Protein AF-A0A293ML30-F1 (afdb_monomer)

Organism: Ornithodoros erraticus (NCBI:txid265619)

Structure (mmCIF, N/CA/C/O backbone):
data_AF-A0A293ML30-F1
#
_entry.id   AF-A0A293ML30-F1
#
loop_
_atom_site.group_PDB
_atom_site.id
_atom_site.type_symbol
_atom_site.label_atom_id
_atom_site.label_alt_id
_atom_site.label_comp_id
_atom_site.label_asym_id
_atom_site.label_entity_id
_atom_site.label_seq_id
_atom_site.pdbx_PDB_ins_code
_atom_site.Cartn_x
_atom_site.Cartn_y
_atom_site.Cartn_z
_atom_site.occupancy
_atom_site.B_iso_or_equiv
_atom_site.auth_seq_id
_atom_site.auth_comp_id
_atom_site.auth_asym_id
_atom_site.auth_atom_id
_atom_site.pdbx_PDB_model_num
ATOM 1 N N . MET A 1 1 ? -2.560 -19.407 -15.182 1.00 40.97 1 MET A N 1
ATOM 2 C CA . MET A 1 1 ? -2.357 -18.518 -14.017 1.00 40.97 1 MET A CA 1
ATOM 3 C C . MET A 1 1 ? -3.226 -17.292 -14.221 1.00 40.97 1 MET A C 1
ATOM 5 O O . MET A 1 1 ? -3.125 -16.678 -15.274 1.00 40.97 1 MET A O 1
ATOM 9 N N . ALA A 1 2 ? -4.145 -16.997 -13.302 1.00 44.25 2 ALA A N 1
ATOM 10 C CA . ALA A 1 2 ? -5.024 -15.841 -13.441 1.00 44.25 2 ALA A CA 1
ATOM 11 C C . ALA A 1 2 ? -4.179 -14.561 -13.367 1.00 44.25 2 ALA A C 1
ATOM 13 O O . ALA A 1 2 ? -3.587 -14.272 -12.329 1.00 44.25 2 ALA A O 1
ATOM 14 N N . HIS A 1 3 ? -4.088 -13.817 -14.474 1.00 56.16 3 HIS A N 1
ATOM 15 C CA . HIS A 1 3 ? -3.515 -12.476 -14.467 1.00 56.16 3 HIS A CA 1
ATOM 16 C C . HIS A 1 3 ? -4.382 -11.638 -13.526 1.00 56.16 3 HIS A C 1
ATOM 18 O O . HIS A 1 3 ? -5.499 -11.258 -13.881 1.00 56.16 3 HIS A O 1
ATOM 24 N N . LEU A 1 4 ? -3.878 -11.334 -12.330 1.00 62.47 4 LEU A N 1
ATOM 25 C CA . LEU A 1 4 ? -4.338 -10.179 -11.568 1.00 62.47 4 LEU A CA 1
ATOM 26 C C . LEU A 1 4 ? -3.983 -8.960 -12.432 1.00 62.47 4 LEU A C 1
ATOM 28 O O . LEU A 1 4 ? -2.902 -8.390 -12.329 1.00 62.47 4 LEU A O 1
ATOM 32 N N . GLY A 1 5 ? -4.843 -8.684 -13.418 1.00 64.38 5 GLY A N 1
ATOM 33 C CA . GLY A 1 5 ? -4.586 -7.738 -14.496 1.00 64.38 5 GLY A CA 1
ATOM 34 C C . GLY A 1 5 ? -4.518 -6.308 -13.978 1.00 64.38 5 GLY A C 1
ATOM 35 O O . GLY A 1 5 ? -4.749 -6.047 -12.802 1.00 64.38 5 GLY A O 1
ATOM 36 N N . GLY A 1 6 ? -4.259 -5.363 -14.868 1.00 64.12 6 GLY A N 1
ATOM 37 C CA . GLY A 1 6 ? -4.139 -3.949 -14.531 1.00 64.12 6 GLY A CA 1
ATOM 38 C C . GLY A 1 6 ? -3.157 -3.289 -15.480 1.00 64.12 6 GLY A C 1
ATOM 39 O O . GLY A 1 6 ? -2.104 -3.861 -15.769 1.00 64.12 6 GLY A O 1
ATOM 40 N N . SER A 1 7 ? -3.516 -2.108 -15.973 1.00 72.12 7 SER A N 1
ATOM 41 C CA . SER A 1 7 ? -2.737 -1.398 -16.991 1.00 72.12 7 SER A CA 1
ATOM 42 C C . SER A 1 7 ? -1.415 -0.861 -16.440 1.00 72.12 7 SER A C 1
ATOM 44 O O . SER A 1 7 ? -0.469 -0.677 -17.196 1.00 72.12 7 SER A O 1
ATOM 46 N N . SER A 1 8 ? -1.323 -0.666 -15.118 1.00 80.38 8 SER A N 1
ATOM 47 C CA . SER A 1 8 ? -0.116 -0.208 -14.427 1.00 80.38 8 SER A CA 1
ATOM 48 C C . SER A 1 8 ? 0.355 -1.190 -13.347 1.00 80.38 8 SER A C 1
ATOM 50 O O . SER A 1 8 ? -0.440 -1.951 -12.783 1.00 80.38 8 SER A O 1
ATOM 52 N N . ALA A 1 9 ? 1.648 -1.133 -13.008 1.00 82.44 9 ALA A N 1
ATOM 53 C CA . ALA A 1 9 ? 2.222 -1.877 -11.883 1.00 82.44 9 ALA A CA 1
ATOM 54 C C . ALA A 1 9 ? 1.494 -1.563 -10.561 1.00 82.44 9 ALA A C 1
ATOM 56 O O . ALA A 1 9 ? 1.231 -2.462 -9.764 1.00 82.44 9 ALA A O 1
ATOM 57 N N . GLY A 1 10 ? 1.072 -0.309 -10.368 1.00 85.62 10 GLY A N 1
ATOM 58 C CA . GLY A 1 10 ? 0.296 0.105 -9.201 1.00 85.62 10 GLY A CA 1
ATOM 59 C C . GLY A 1 10 ? -1.093 -0.539 -9.122 1.00 85.62 10 GLY A C 1
ATOM 60 O O . GLY A 1 10 ? -1.536 -0.905 -8.034 1.00 85.62 10 GLY A O 1
ATOM 61 N N . ASP A 1 11 ? -1.781 -0.730 -10.249 1.00 85.00 11 ASP A N 1
ATOM 62 C CA . ASP A 1 11 ? -3.093 -1.397 -10.261 1.00 85.00 11 ASP A CA 1
ATOM 63 C C . ASP A 1 11 ? -2.971 -2.884 -9.951 1.00 85.00 11 ASP A C 1
ATOM 65 O O . ASP A 1 11 ? -3.744 -3.414 -9.146 1.00 85.00 11 ASP A O 1
ATOM 69 N N . ARG A 1 12 ? -1.954 -3.535 -10.529 1.00 85.75 12 ARG A N 1
ATOM 70 C CA . ARG A 1 12 ? -1.610 -4.923 -10.203 1.00 85.75 12 ARG A CA 1
ATOM 71 C C . ARG A 1 12 ? -1.303 -5.055 -8.714 1.00 85.75 12 ARG A C 1
ATOM 73 O O . ARG A 1 12 ? -1.890 -5.902 -8.044 1.00 85.75 12 ARG A O 1
ATOM 80 N N . ALA A 1 13 ? -0.484 -4.154 -8.171 1.00 88.31 13 ALA A N 1
ATOM 81 C CA . ALA A 1 13 ? -0.146 -4.121 -6.753 1.00 88.31 13 ALA A CA 1
ATOM 82 C C . ALA A 1 13 ? -1.388 -3.998 -5.857 1.00 88.31 13 ALA A C 1
ATOM 84 O O . ALA A 1 13 ? -1.549 -4.787 -4.928 1.00 88.31 13 ALA A O 1
ATOM 85 N N . ARG A 1 14 ? -2.303 -3.062 -6.152 1.00 89.31 14 ARG A N 1
ATOM 86 C CA . ARG A 1 14 ? -3.544 -2.876 -5.373 1.00 89.31 14 ARG A CA 1
ATOM 87 C C . ARG A 1 14 ? -4.438 -4.112 -5.385 1.00 89.31 14 ARG A C 1
ATOM 89 O O . ARG A 1 14 ? -5.030 -4.438 -4.360 1.00 89.31 14 ARG A O 1
ATOM 96 N N . ARG A 1 15 ? -4.535 -4.802 -6.522 1.00 88.69 15 ARG A N 1
ATOM 97 C CA . ARG A 1 15 ? -5.326 -6.035 -6.631 1.00 88.69 15 ARG A CA 1
ATOM 98 C C . ARG A 1 15 ? -4.688 -7.167 -5.839 1.00 88.69 15 ARG A C 1
ATOM 100 O O . ARG A 1 15 ? -5.367 -7.772 -5.016 1.00 88.69 15 ARG A O 1
ATOM 107 N N . ILE A 1 16 ? -3.386 -7.393 -6.012 1.00 88.62 16 ILE A N 1
ATOM 108 C CA . ILE A 1 16 ? -2.653 -8.432 -5.276 1.00 88.62 16 ILE A CA 1
ATOM 109 C C . ILE A 1 16 ? -2.792 -8.217 -3.764 1.00 88.62 16 ILE A C 1
ATOM 111 O O . ILE A 1 16 ? -3.215 -9.132 -3.061 1.00 88.62 16 ILE A O 1
ATOM 115 N N . ILE A 1 17 ? -2.524 -7.006 -3.260 1.00 89.62 17 ILE A N 1
ATOM 116 C CA . ILE A 1 17 ? -2.601 -6.750 -1.814 1.00 89.62 17 ILE A CA 1
ATOM 117 C C . ILE A 1 17 ? -4.024 -6.882 -1.264 1.00 89.62 17 ILE A C 1
ATOM 119 O O . ILE A 1 17 ? -4.188 -7.356 -0.144 1.00 89.62 17 ILE A O 1
ATOM 123 N N . SER A 1 18 ? -5.050 -6.548 -2.058 1.00 90.12 18 SER A N 1
ATOM 124 C CA . SER A 1 18 ? -6.450 -6.709 -1.643 1.00 90.12 18 SER A CA 1
ATO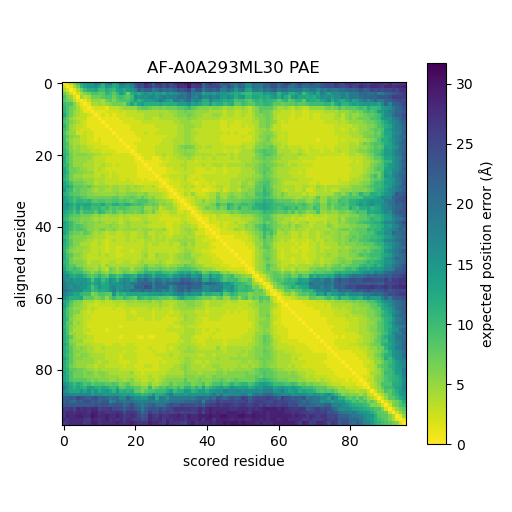M 125 C C . SER A 1 18 ? -6.887 -8.167 -1.495 1.00 90.12 18 SER A C 1
ATOM 127 O O . SER A 1 18 ? -7.818 -8.446 -0.746 1.00 90.12 18 SER A O 1
ATOM 129 N N . HIS A 1 19 ? -6.212 -9.095 -2.180 1.00 88.94 19 HIS A N 1
ATOM 130 C CA . HIS A 1 19 ? -6.423 -10.533 -2.006 1.00 88.94 19 HIS A CA 1
ATOM 131 C C . HIS A 1 19 ? -5.546 -11.130 -0.903 1.00 88.94 19 HIS A C 1
ATOM 133 O O . HIS A 1 19 ? -5.876 -12.181 -0.364 1.00 88.94 19 HIS A O 1
ATOM 139 N N . LEU A 1 20 ? -4.430 -10.477 -0.577 1.00 88.44 20 LEU A N 1
ATOM 140 C CA . LEU A 1 20 ? -3.464 -10.980 0.389 1.00 88.44 20 LEU A CA 1
ATOM 141 C C . LEU A 1 20 ? -3.868 -10.687 1.840 1.00 88.44 20 LEU A C 1
ATOM 143 O O . LEU A 1 20 ? -3.610 -11.499 2.725 1.00 88.44 20 LEU A O 1
ATOM 147 N N . MET A 1 21 ? -4.461 -9.519 2.104 1.00 89.44 21 MET A N 1
ATOM 148 C CA . MET A 1 21 ? -4.819 -9.104 3.460 1.00 89.44 21 MET A CA 1
AT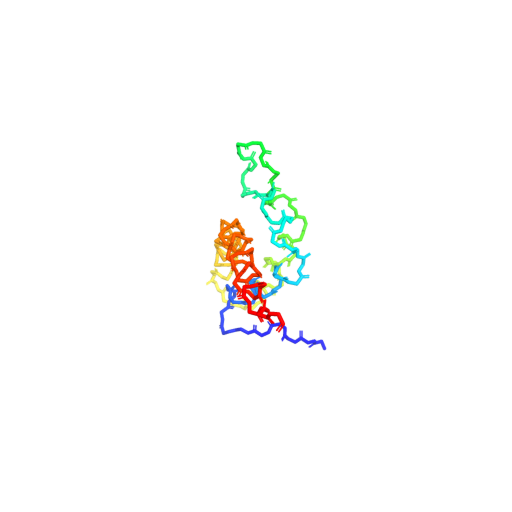OM 149 C C . MET A 1 21 ? -6.136 -8.336 3.503 1.00 89.44 21 MET A C 1
ATOM 151 O O . MET A 1 21 ? -6.471 -7.586 2.587 1.00 89.44 21 MET A O 1
ATOM 155 N N . THR A 1 22 ? -6.869 -8.504 4.603 1.00 91.94 22 THR A N 1
ATOM 156 C CA . THR A 1 22 ? -8.111 -7.770 4.851 1.00 91.94 22 THR A CA 1
ATOM 157 C C . THR A 1 22 ? -7.827 -6.342 5.317 1.00 91.94 22 THR A C 1
ATOM 159 O O . THR A 1 22 ? -6.697 -5.995 5.678 1.00 91.94 22 THR A O 1
ATOM 162 N N . ASP A 1 23 ? -8.857 -5.494 5.324 1.00 91.38 23 ASP A N 1
ATOM 163 C CA . ASP A 1 23 ? -8.697 -4.104 5.750 1.00 91.38 23 ASP A CA 1
ATOM 164 C C . ASP A 1 23 ? -8.330 -3.998 7.237 1.00 91.38 23 ASP A C 1
ATOM 166 O O . ASP A 1 23 ? -7.545 -3.129 7.610 1.00 91.38 23 ASP A O 1
ATOM 170 N N . GLU A 1 24 ? -8.825 -4.913 8.075 1.00 90.06 24 GLU A N 1
ATOM 171 C CA . GLU A 1 24 ? -8.523 -4.981 9.509 1.00 90.06 24 GLU A CA 1
ATOM 172 C C . GLU A 1 24 ? -7.042 -5.279 9.740 1.00 90.06 24 GLU A C 1
ATOM 174 O O . GLU A 1 24 ? -6.383 -4.600 10.531 1.00 90.06 24 GLU A O 1
ATOM 179 N N . VAL A 1 25 ? -6.504 -6.254 8.997 1.00 90.56 25 VAL A N 1
ATOM 180 C CA . VAL A 1 25 ? -5.076 -6.576 9.022 1.00 90.56 25 VAL A CA 1
ATOM 181 C C . VAL A 1 25 ? -4.291 -5.364 8.542 1.00 90.56 25 VAL A C 1
ATOM 183 O O . VAL A 1 25 ? -3.427 -4.885 9.268 1.00 90.56 25 VAL A O 1
ATOM 186 N N . ALA A 1 26 ? -4.635 -4.800 7.383 1.00 91.19 26 ALA A N 1
ATOM 187 C CA . ALA A 1 26 ? -3.959 -3.630 6.828 1.00 91.19 26 ALA A CA 1
ATOM 188 C C . ALA A 1 26 ? -3.959 -2.428 7.792 1.00 91.19 26 ALA A C 1
ATOM 190 O O . ALA A 1 26 ? -2.962 -1.716 7.896 1.00 91.19 26 ALA A O 1
ATOM 191 N N . GLY A 1 27 ? -5.035 -2.231 8.558 1.00 89.69 27 GLY A N 1
ATOM 192 C CA . GLY A 1 27 ? -5.160 -1.163 9.548 1.00 89.69 27 GLY A CA 1
ATOM 193 C C . GLY A 1 27 ? -4.124 -1.213 10.680 1.00 89.69 27 GLY A C 1
ATOM 194 O O . GLY A 1 27 ? -3.782 -0.153 11.226 1.00 89.69 27 GLY A O 1
ATOM 195 N N . ALA A 1 28 ? -3.607 -2.407 10.991 1.00 89.62 28 ALA A N 1
ATOM 196 C CA . ALA A 1 28 ? -2.586 -2.656 12.009 1.00 89.62 28 ALA A CA 1
ATOM 197 C C . ALA A 1 28 ? -1.145 -2.425 11.515 1.00 89.62 28 ALA A C 1
ATOM 199 O O . ALA A 1 28 ? -0.215 -2.383 12.326 1.00 89.62 28 ALA A O 1
ATOM 200 N N . PHE A 1 29 ? -0.945 -2.252 10.205 1.00 89.81 29 PHE A N 1
ATOM 201 C CA . PHE A 1 29 ? 0.364 -1.999 9.609 1.00 89.81 29 PHE A CA 1
ATOM 202 C C . PHE A 1 29 ? 0.493 -0.554 9.122 1.00 89.81 29 PHE A C 1
ATOM 204 O O . PHE A 1 29 ? -0.475 0.140 8.812 1.00 89.81 29 PHE A O 1
ATOM 211 N N . ASN A 1 30 ? 1.731 -0.086 9.032 1.00 87.81 30 ASN A N 1
ATOM 212 C CA . ASN A 1 30 ? 2.100 1.052 8.200 1.00 87.81 30 ASN A CA 1
ATOM 213 C C . ASN A 1 30 ? 3.512 0.836 7.640 1.00 87.81 30 ASN A C 1
ATOM 215 O O . ASN A 1 30 ? 4.186 -0.142 7.958 1.00 87.81 30 ASN A O 1
ATOM 219 N N . TRP A 1 31 ? 3.970 1.733 6.768 1.00 87.19 31 TRP A N 1
ATOM 220 C CA . TRP A 1 31 ? 5.218 1.501 6.041 1.00 87.19 31 TRP A CA 1
ATOM 221 C C . TRP A 1 31 ? 6.451 1.333 6.945 1.00 87.19 31 TRP A C 1
ATOM 223 O O . TRP A 1 31 ? 7.304 0.489 6.680 1.00 87.19 31 TRP A O 1
ATOM 233 N N . THR A 1 32 ? 6.545 2.131 8.008 1.00 85.44 32 THR A N 1
ATOM 234 C CA . THR A 1 32 ? 7.745 2.275 8.848 1.00 85.44 32 THR A CA 1
ATOM 235 C C . THR A 1 32 ? 7.617 1.701 10.258 1.00 85.44 32 THR A C 1
ATOM 237 O O . THR A 1 32 ? 8.617 1.651 10.961 1.00 85.44 32 THR A O 1
ATOM 240 N N . GLY A 1 33 ? 6.428 1.277 10.678 1.00 83.56 33 GLY A N 1
ATOM 241 C CA . GLY A 1 33 ? 6.137 0.799 12.032 1.00 83.56 33 GLY A CA 1
ATOM 242 C C . GLY A 1 33 ? 5.915 1.898 13.084 1.00 83.56 33 GLY A C 1
ATOM 243 O O . GLY A 1 33 ? 6.066 1.655 14.276 1.00 83.56 33 GLY A O 1
ATOM 244 N N . ILE A 1 34 ? 5.608 3.137 12.685 1.00 83.56 34 ILE A N 1
ATOM 245 C CA . ILE A 1 34 ? 5.508 4.273 13.630 1.00 83.56 34 ILE A CA 1
ATOM 246 C C . ILE A 1 34 ? 4.126 4.277 14.316 1.00 83.56 34 ILE A C 1
ATOM 248 O O . ILE A 1 34 ? 3.147 3.808 13.735 1.00 83.56 34 ILE A O 1
ATOM 252 N N . HIS A 1 35 ? 4.025 4.845 15.522 1.00 79.75 35 HIS A N 1
ATOM 253 C CA . HIS A 1 35 ? 2.782 4.991 16.299 1.00 79.75 35 HIS A CA 1
ATOM 254 C C . HIS A 1 35 ? 2.141 3.650 16.701 1.00 79.75 35 HIS A C 1
ATOM 256 O O . HIS A 1 35 ? 0.928 3.482 16.614 1.00 79.75 35 HIS A O 1
ATOM 262 N N . GLY A 1 36 ? 2.961 2.673 17.103 1.00 80.00 36 GLY A N 1
ATOM 263 C CA . GLY A 1 36 ? 2.483 1.380 17.613 1.00 80.00 36 GLY A CA 1
ATOM 264 C C . GLY A 1 36 ? 1.946 0.419 16.546 1.00 80.00 36 GLY A C 1
ATOM 265 O O . GLY A 1 36 ? 1.387 -0.620 16.888 1.00 80.00 36 GLY A O 1
ATOM 266 N N . LYS A 1 37 ? 2.113 0.741 15.257 1.00 84.94 37 LYS A N 1
ATOM 267 C CA . LYS A 1 37 ? 1.744 -0.135 14.136 1.00 84.94 37 LYS A CA 1
ATOM 268 C C . LYS A 1 37 ? 2.911 -1.020 13.720 1.00 84.94 37 LYS A C 1
ATOM 270 O O . LYS A 1 37 ? 4.070 -0.670 13.911 1.00 84.94 37 LYS A O 1
ATOM 275 N N . LYS A 1 38 ? 2.611 -2.162 13.106 1.00 88.00 38 LYS A N 1
ATOM 276 C CA . LYS A 1 38 ? 3.636 -3.084 12.602 1.00 88.00 38 LYS A CA 1
ATOM 277 C C . LYS A 1 38 ? 4.238 -2.583 11.286 1.00 88.00 38 LYS A C 1
ATOM 279 O O . LYS A 1 38 ? 3.564 -1.939 10.480 1.00 88.00 38 LYS A O 1
ATOM 284 N N . THR A 1 39 ? 5.506 -2.913 11.060 1.00 90.31 39 THR A N 1
ATOM 285 C CA . THR A 1 39 ? 6.249 -2.525 9.856 1.00 90.31 39 THR A CA 1
ATOM 286 C C . THR A 1 39 ? 5.824 -3.356 8.649 1.00 90.31 39 THR A C 1
ATOM 288 O O . THR A 1 39 ? 5.908 -4.581 8.671 1.00 90.31 39 THR A O 1
ATOM 291 N N . LEU A 1 40 ? 5.401 -2.682 7.578 1.00 87.75 40 LEU A N 1
ATOM 292 C CA . LEU A 1 40 ? 4.979 -3.322 6.331 1.00 87.75 40 LEU A CA 1
ATOM 293 C C . LEU A 1 40 ? 6.160 -3.618 5.392 1.00 87.75 40 LEU A C 1
ATOM 295 O O . LEU A 1 40 ? 6.191 -4.671 4.767 1.00 87.75 40 LEU A O 1
ATOM 299 N N . LYS A 1 41 ? 7.148 -2.713 5.299 1.00 84.00 41 LYS A N 1
ATOM 300 C CA . LYS A 1 41 ? 8.258 -2.820 4.327 1.00 84.00 41 LYS A CA 1
ATOM 301 C C . LYS A 1 41 ? 9.148 -4.057 4.510 1.00 84.00 41 LYS A C 1
ATOM 303 O O . LYS A 1 41 ? 9.883 -4.416 3.603 1.00 84.00 41 LYS A O 1
ATOM 308 N N . THR A 1 42 ? 9.122 -4.665 5.694 1.00 85.06 42 THR A N 1
ATOM 309 C CA . THR A 1 42 ? 9.930 -5.841 6.050 1.00 85.06 42 THR A CA 1
ATOM 310 C C . THR A 1 42 ? 9.209 -7.158 5.784 1.00 85.06 42 THR A C 1
ATOM 312 O O . THR A 1 42 ? 9.780 -8.215 6.017 1.00 85.06 42 THR A O 1
ATOM 315 N N . LEU A 1 43 ? 7.950 -7.120 5.345 1.00 88.44 43 LEU A N 1
ATOM 316 C CA . LEU A 1 43 ? 7.196 -8.328 5.040 1.00 88.44 43 LEU A CA 1
ATOM 317 C C . LEU A 1 43 ? 7.674 -8.923 3.714 1.00 88.44 43 LEU A C 1
ATOM 319 O O . LEU A 1 43 ? 7.709 -8.231 2.695 1.00 88.44 43 LEU A O 1
ATOM 323 N N . GLU A 1 44 ? 7.933 -10.230 3.706 1.00 87.31 44 GLU A N 1
ATOM 324 C CA . GLU A 1 44 ? 8.292 -10.981 2.493 1.00 87.31 44 GLU A CA 1
ATOM 325 C C . GLU A 1 44 ? 7.255 -10.812 1.383 1.00 87.31 44 GLU A C 1
ATOM 327 O O . GLU A 1 44 ? 7.598 -10.714 0.210 1.00 87.31 44 GLU A O 1
ATOM 332 N N . CYS A 1 45 ? 5.982 -10.676 1.755 1.00 85.12 45 CYS A N 1
ATOM 333 C CA . CYS A 1 45 ? 4.905 -10.428 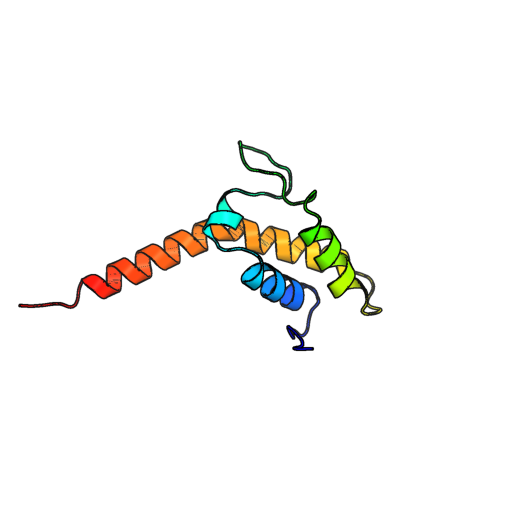0.811 1.00 85.12 45 CYS A CA 1
ATOM 334 C C . CYS A 1 45 ? 5.100 -9.140 -0.005 1.00 85.12 45 CYS A C 1
ATOM 336 O O . CYS A 1 45 ? 4.806 -9.127 -1.195 1.00 85.12 45 CYS A O 1
ATOM 338 N N . VAL A 1 46 ? 5.613 -8.063 0.604 1.00 85.75 46 VAL A N 1
ATOM 339 C CA . VAL A 1 46 ? 5.883 -6.801 -0.109 1.00 85.75 46 VAL A CA 1
ATOM 340 C C . VAL A 1 46 ? 7.051 -6.978 -1.078 1.00 85.75 46 VAL A C 1
ATOM 342 O O . VAL A 1 46 ? 6.966 -6.527 -2.217 1.00 85.75 46 VAL A O 1
ATOM 345 N N . SER A 1 47 ? 8.100 -7.691 -0.660 1.00 84.88 47 SER A N 1
ATOM 346 C CA . SER A 1 47 ? 9.238 -8.032 -1.525 1.00 84.88 47 SER A CA 1
ATOM 347 C C . SER A 1 47 ? 8.806 -8.877 -2.730 1.00 84.88 47 SER A C 1
ATOM 349 O O . SER A 1 47 ? 9.154 -8.579 -3.877 1.00 84.88 47 SER A O 1
ATOM 351 N N . LEU A 1 48 ? 7.967 -9.888 -2.488 1.00 85.25 48 LEU A N 1
ATOM 352 C CA . LEU A 1 48 ? 7.412 -10.749 -3.527 1.00 85.25 48 LEU A CA 1
ATOM 353 C C . LEU A 1 48 ? 6.531 -9.954 -4.493 1.00 85.25 48 LEU A C 1
ATOM 355 O O . LEU A 1 48 ? 6.661 -10.106 -5.702 1.00 85.25 48 LEU A O 1
ATOM 359 N N . MET A 1 49 ? 5.686 -9.056 -3.983 1.00 84.69 49 MET A N 1
ATOM 360 C CA . MET A 1 49 ? 4.877 -8.180 -4.827 1.00 84.69 49 MET A CA 1
ATOM 361 C C . MET A 1 49 ? 5.736 -7.305 -5.737 1.00 84.69 49 MET A C 1
ATOM 363 O O . MET A 1 49 ? 5.487 -7.286 -6.937 1.00 84.69 49 MET A O 1
ATOM 367 N N . CYS A 1 50 ? 6.755 -6.633 -5.194 1.00 82.88 50 CYS A N 1
ATOM 368 C CA . CYS A 1 50 ? 7.683 -5.821 -5.982 1.00 82.88 50 CYS A CA 1
ATOM 369 C C . CYS A 1 50 ? 8.430 -6.646 -7.040 1.00 82.88 50 CYS A C 1
ATOM 371 O O . CYS A 1 50 ? 8.645 -6.162 -8.148 1.00 82.88 50 CYS A O 1
ATOM 373 N N . SER A 1 51 ? 8.782 -7.894 -6.727 1.00 80.25 51 SER A N 1
ATOM 374 C CA . SER A 1 51 ? 9.426 -8.808 -7.678 1.00 80.25 51 SER A CA 1
ATOM 375 C C . SER A 1 51 ? 8.470 -9.227 -8.799 1.00 80.25 51 SER A C 1
ATOM 377 O O . SER A 1 51 ? 8.839 -9.233 -9.969 1.00 80.25 51 SER A O 1
ATOM 379 N N . VAL A 1 52 ? 7.213 -9.531 -8.464 1.00 79.00 52 VAL A N 1
ATOM 380 C CA . VAL A 1 52 ? 6.189 -9.945 -9.435 1.00 79.00 52 VAL A CA 1
ATOM 381 C C . VAL A 1 52 ? 5.777 -8.788 -10.347 1.00 79.00 52 VAL A C 1
ATOM 383 O O . VAL A 1 52 ? 5.573 -9.000 -11.539 1.00 79.00 52 VAL A O 1
ATOM 386 N N . THR A 1 53 ? 5.663 -7.566 -9.826 1.00 76.38 53 THR A N 1
ATOM 387 C CA . THR A 1 53 ? 5.267 -6.392 -10.620 1.00 76.38 53 THR A CA 1
ATOM 388 C C . THR A 1 53 ? 6.434 -5.721 -11.346 1.00 76.38 53 THR A C 1
ATOM 390 O O . THR A 1 53 ? 6.194 -5.010 -12.319 1.00 76.38 53 THR A O 1
ATOM 393 N N . GLY A 1 54 ? 7.672 -5.932 -10.886 1.00 68.81 54 GLY A N 1
ATOM 394 C CA . GLY A 1 54 ? 8.895 -5.361 -11.455 1.00 68.81 54 GLY A CA 1
ATOM 395 C C . GLY A 1 54 ? 9.558 -6.192 -12.558 1.00 68.81 54 GLY A C 1
ATOM 396 O O . GLY A 1 54 ? 10.488 -5.699 -13.186 1.00 68.81 54 GLY A O 1
ATOM 397 N N . ASN A 1 55 ? 9.097 -7.423 -12.809 1.00 63.38 55 ASN A N 1
ATOM 398 C CA . ASN A 1 55 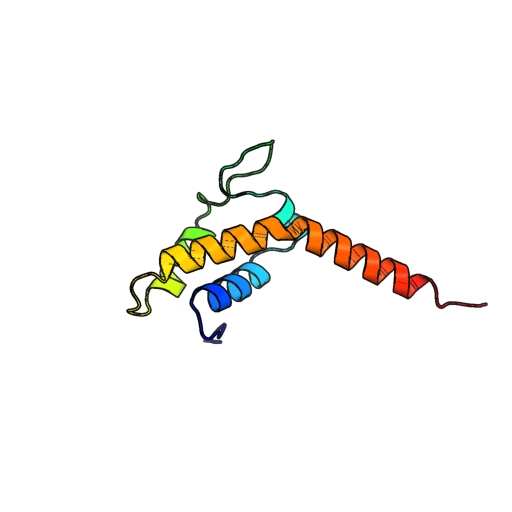? 9.613 -8.277 -13.892 1.00 63.38 55 ASN A CA 1
ATOM 399 C C . ASN A 1 55 ? 9.199 -7.811 -15.297 1.00 63.38 55 ASN A C 1
ATOM 401 O O . ASN A 1 55 ? 9.799 -8.233 -16.285 1.00 63.38 55 ASN A O 1
ATOM 405 N N . ASP A 1 56 ? 8.197 -6.939 -15.405 1.00 57.25 56 ASP A N 1
ATOM 406 C CA . ASP A 1 56 ? 7.928 -6.240 -16.656 1.00 57.25 56 ASP A CA 1
ATOM 407 C C . ASP A 1 56 ? 9.054 -5.218 -16.858 1.00 57.25 56 ASP A C 1
ATOM 409 O O . ASP A 1 56 ? 9.323 -4.435 -15.952 1.00 57.25 56 ASP A O 1
ATOM 413 N N . ALA A 1 57 ? 9.708 -5.208 -18.024 1.00 53.41 57 ALA A N 1
ATOM 414 C CA . ALA A 1 57 ? 10.885 -4.393 -18.377 1.00 53.41 57 ALA A CA 1
ATOM 415 C C . ALA A 1 57 ? 10.697 -2.848 -18.316 1.00 53.41 57 ALA A C 1
ATOM 417 O O . ALA A 1 57 ? 11.419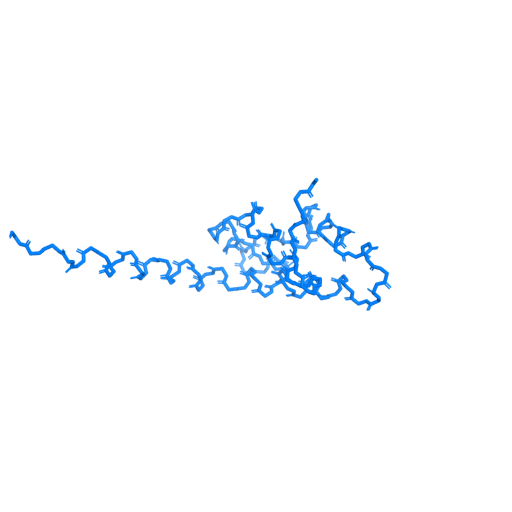 -2.094 -18.966 1.00 53.41 57 ALA A O 1
ATOM 418 N N . MET A 1 58 ? 9.718 -2.358 -17.555 1.00 56.06 58 MET A N 1
ATOM 419 C CA . MET A 1 58 ? 9.429 -0.956 -17.303 1.00 56.06 58 MET A CA 1
ATOM 420 C C . MET A 1 58 ? 10.205 -0.443 -16.087 1.00 56.06 58 MET A C 1
ATOM 422 O O . MET A 1 58 ? 9.877 -0.703 -14.926 1.00 56.06 58 MET A O 1
ATOM 426 N N . THR A 1 59 ? 11.218 0.367 -16.366 1.00 55.72 59 THR A N 1
ATOM 427 C CA . THR A 1 59 ? 11.926 1.201 -15.394 1.00 55.72 59 THR A CA 1
ATOM 428 C C . THR A 1 59 ? 10.924 2.044 -14.589 1.00 55.72 59 THR A C 1
ATOM 430 O O . THR A 1 59 ? 10.183 2.840 -15.156 1.00 55.72 59 THR A O 1
ATOM 433 N N . GLY A 1 60 ? 10.882 1.862 -13.262 1.00 63.81 60 GLY A N 1
ATOM 434 C CA . GLY A 1 60 ? 9.982 2.591 -12.346 1.00 63.81 60 GLY A CA 1
ATOM 435 C C . GLY A 1 60 ? 8.861 1.756 -11.708 1.00 63.81 60 GLY A C 1
ATOM 436 O O . GLY A 1 60 ? 8.293 2.172 -10.697 1.00 63.81 60 GLY A O 1
ATOM 437 N N . ALA A 1 61 ? 8.610 0.537 -12.203 1.00 72.81 61 ALA A N 1
ATOM 438 C CA . ALA A 1 61 ? 7.515 -0.320 -11.735 1.00 72.81 61 ALA A CA 1
ATOM 439 C C . ALA A 1 61 ? 7.570 -0.662 -10.231 1.00 72.81 61 ALA A C 1
ATOM 441 O O . ALA A 1 61 ? 6.529 -0.762 -9.576 1.00 72.81 61 ALA A O 1
ATOM 442 N N . VAL A 1 62 ? 8.771 -0.797 -9.658 1.00 81.62 62 VAL A N 1
ATOM 443 C CA . VAL A 1 62 ? 8.960 -1.107 -8.229 1.00 81.62 62 VAL A CA 1
ATOM 444 C C . VAL A 1 62 ? 8.542 0.066 -7.340 1.00 81.62 62 VAL A C 1
ATOM 446 O O . VAL A 1 62 ? 7.760 -0.117 -6.410 1.00 81.62 62 VAL A O 1
ATOM 449 N N . ALA A 1 63 ? 8.996 1.284 -7.647 1.00 84.25 63 ALA A N 1
ATOM 450 C CA . ALA A 1 63 ? 8.641 2.475 -6.873 1.00 84.25 63 ALA A CA 1
ATOM 451 C C . A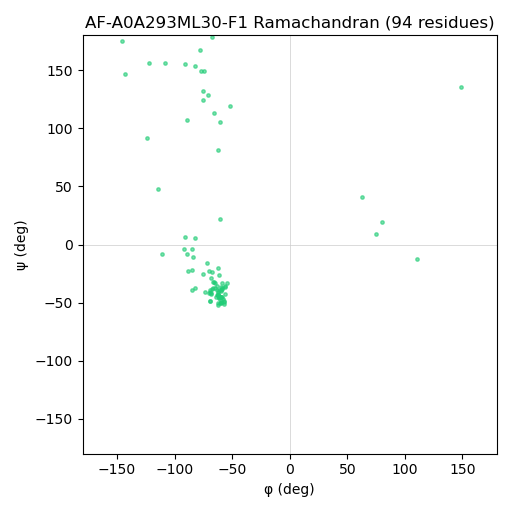LA A 1 63 ? 7.130 2.757 -6.930 1.00 84.25 63 ALA A C 1
ATOM 453 O O . ALA A 1 63 ? 6.515 3.080 -5.910 1.00 84.25 63 ALA A O 1
ATOM 454 N N . ASP A 1 64 ? 6.515 2.564 -8.098 1.00 85.81 64 ASP A N 1
ATOM 455 C CA . ASP A 1 64 ? 5.067 2.698 -8.266 1.00 85.81 64 ASP A CA 1
ATOM 456 C C . ASP A 1 64 ? 4.289 1.626 -7.500 1.00 85.81 64 ASP A C 1
ATOM 458 O O . ASP A 1 64 ? 3.246 1.916 -6.906 1.00 85.81 64 ASP A O 1
ATOM 462 N N . THR A 1 65 ? 4.819 0.402 -7.452 1.00 87.25 65 THR A N 1
ATOM 463 C CA . THR A 1 65 ? 4.269 -0.697 -6.650 1.00 87.25 65 THR A CA 1
ATOM 464 C C . THR A 1 65 ? 4.309 -0.354 -5.167 1.00 87.25 65 THR A C 1
ATOM 466 O O . THR A 1 65 ? 3.277 -0.416 -4.497 1.00 87.25 65 THR A O 1
ATOM 469 N N . GLU A 1 66 ? 5.460 0.083 -4.649 1.00 89.06 66 GLU A N 1
ATOM 470 C CA . GLU A 1 66 ? 5.576 0.497 -3.251 1.00 89.06 66 GLU A CA 1
ATOM 471 C C . GLU A 1 66 ? 4.620 1.640 -2.921 1.00 89.06 66 GLU A C 1
ATOM 473 O O . GLU A 1 66 ? 3.931 1.609 -1.899 1.00 89.06 66 GLU A O 1
ATOM 478 N N . LYS A 1 67 ? 4.552 2.653 -3.790 1.00 91.12 67 LYS A N 1
ATOM 479 C CA . LYS A 1 67 ? 3.649 3.790 -3.617 1.00 91.12 67 LYS A CA 1
ATOM 480 C C . LYS A 1 67 ? 2.197 3.324 -3.573 1.00 91.12 67 LYS A C 1
ATOM 482 O O . LYS A 1 67 ? 1.456 3.732 -2.680 1.00 91.12 67 LYS A O 1
ATOM 487 N N . ALA A 1 68 ? 1.798 2.437 -4.481 1.00 91.38 68 ALA A N 1
ATOM 488 C CA . ALA A 1 68 ? 0.452 1.884 -4.519 1.00 91.38 68 ALA A CA 1
ATOM 489 C C . ALA A 1 68 ? 0.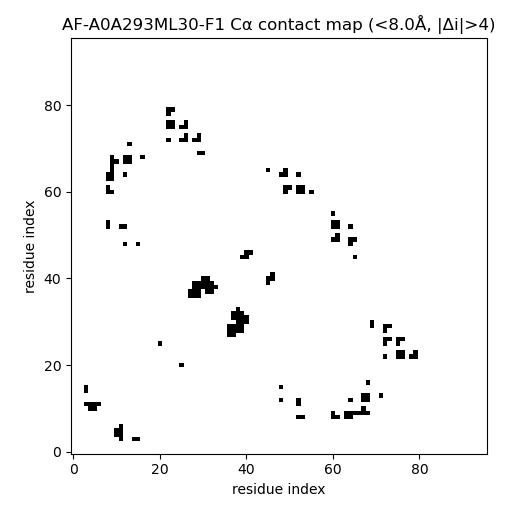116 1.083 -3.253 1.00 91.38 68 ALA A C 1
ATOM 491 O O . ALA A 1 68 ? -0.960 1.283 -2.686 1.00 91.38 68 ALA A O 1
ATOM 492 N N . ILE A 1 69 ? 1.044 0.251 -2.770 1.00 91.19 69 ILE A N 1
ATOM 493 C CA . ILE A 1 69 ? 0.912 -0.503 -1.516 1.00 91.19 69 ILE A CA 1
ATOM 494 C C . ILE A 1 69 ? 0.748 0.453 -0.327 1.00 91.19 69 ILE A C 1
ATOM 496 O O . ILE A 1 69 ? -0.199 0.318 0.450 1.00 91.19 69 ILE A O 1
ATOM 500 N N . ARG A 1 70 ? 1.628 1.457 -0.198 1.00 91.38 70 ARG A N 1
ATOM 501 C CA . ARG A 1 70 ? 1.579 2.461 0.882 1.00 91.38 70 ARG A CA 1
ATOM 502 C C . ARG A 1 70 ? 0.244 3.190 0.907 1.00 91.38 70 ARG A C 1
ATOM 504 O O . ARG A 1 70 ? -0.370 3.304 1.966 1.00 91.38 70 ARG A O 1
ATOM 511 N N . THR A 1 71 ? -0.202 3.678 -0.250 1.00 93.31 71 THR A N 1
ATOM 512 C CA . THR A 1 71 ? -1.488 4.364 -0.386 1.00 93.31 71 THR A CA 1
ATOM 513 C C . THR A 1 71 ? -2.635 3.430 -0.014 1.00 93.31 71 THR A C 1
ATOM 515 O O . THR A 1 71 ? -3.498 3.809 0.772 1.00 93.31 71 THR A O 1
ATOM 518 N N . TRP A 1 72 ? -2.630 2.190 -0.503 1.00 93.38 72 TRP A N 1
ATOM 519 C CA . TRP A 1 72 ? -3.688 1.233 -0.196 1.00 93.38 72 TRP A CA 1
ATOM 520 C C . TRP A 1 72 ? -3.775 0.931 1.307 1.00 93.38 72 TRP A C 1
ATOM 522 O O . TRP A 1 72 ? -4.866 0.974 1.870 1.00 93.38 72 TRP A O 1
ATOM 532 N N . VAL A 1 73 ? -2.651 0.717 1.993 1.00 91.56 73 VAL A N 1
ATOM 533 C CA . VAL A 1 73 ? -2.642 0.496 3.450 1.00 91.56 73 VAL A CA 1
ATOM 534 C C . VAL A 1 73 ? -3.056 1.754 4.221 1.00 91.56 73 VAL A C 1
ATOM 536 O O . VAL A 1 73 ? -3.812 1.659 5.184 1.00 91.56 73 VAL A O 1
ATOM 539 N N . ARG A 1 74 ? -2.644 2.950 3.777 1.00 90.94 74 ARG A N 1
ATOM 540 C CA . ARG A 1 74 ? -3.048 4.224 4.399 1.00 90.94 74 ARG A CA 1
ATOM 541 C C . ARG A 1 74 ? -4.568 4.387 4.445 1.00 90.94 74 ARG A C 1
ATOM 543 O O . ARG A 1 74 ? -5.097 4.784 5.477 1.00 90.94 74 ARG A O 1
ATOM 550 N N . HIS A 1 75 ? -5.255 4.038 3.359 1.00 92.19 75 HIS A N 1
ATOM 551 C CA . HIS A 1 75 ? -6.715 4.128 3.266 1.00 92.19 75 HIS A CA 1
ATOM 552 C C . HIS A 1 75 ? -7.452 2.933 3.897 1.00 92.19 75 HIS A C 1
ATOM 554 O O . HIS A 1 75 ? -8.669 2.844 3.770 1.00 92.19 75 HIS A O 1
ATOM 560 N N . ALA A 1 76 ? -6.763 1.998 4.565 1.00 91.62 76 ALA A N 1
ATOM 561 C CA . ALA A 1 76 ? -7.417 0.837 5.172 1.00 91.62 76 ALA A CA 1
ATOM 562 C C . ALA A 1 76 ? -8.468 1.242 6.214 1.00 91.62 76 ALA A C 1
ATOM 564 O O . ALA A 1 76 ? -9.592 0.757 6.158 1.00 91.62 76 ALA A O 1
ATOM 565 N N . GLN A 1 77 ? -8.146 2.189 7.099 1.00 88.31 77 GLN A N 1
ATOM 566 C CA . GLN A 1 77 ? -9.088 2.665 8.121 1.00 88.31 77 GLN A CA 1
ATOM 567 C C . GLN A 1 77 ? -10.334 3.306 7.499 1.00 88.31 77 GLN A C 1
ATOM 569 O O . GLN A 1 77 ? -11.452 2.927 7.834 1.00 88.31 77 GLN A O 1
ATOM 574 N N . GLU A 1 78 ? -10.154 4.173 6.500 1.00 91.69 78 GLU A N 1
ATOM 575 C CA . GLU A 1 78 ? -11.269 4.775 5.757 1.00 91.69 78 GLU A CA 1
ATOM 576 C C . GLU A 1 78 ? -12.161 3.711 5.092 1.00 91.69 78 GLU A C 1
ATOM 578 O O . GLU A 1 78 ? -13.387 3.848 5.071 1.00 91.69 78 GLU A O 1
ATOM 583 N N . ARG A 1 79 ? -11.573 2.621 4.569 1.00 93.00 79 ARG A N 1
ATOM 584 C CA . ARG A 1 79 ? -12.334 1.497 3.997 1.00 93.00 79 ARG A CA 1
ATOM 585 C C . ARG A 1 79 ? -13.117 0.720 5.054 1.00 93.00 79 ARG A C 1
ATOM 587 O O . ARG A 1 79 ? -14.273 0.390 4.791 1.00 93.00 79 ARG A O 1
ATOM 594 N N . ILE A 1 80 ? -12.536 0.466 6.229 1.00 90.62 80 ILE A N 1
ATOM 595 C CA . ILE A 1 80 ? -13.232 -0.177 7.359 1.00 90.62 80 ILE A CA 1
ATOM 596 C C . ILE A 1 80 ? -14.433 0.671 7.775 1.00 90.62 80 ILE A C 1
ATOM 598 O O . ILE A 1 80 ? -15.550 0.169 7.871 1.00 90.62 80 ILE A O 1
ATOM 602 N N . GLU A 1 81 ? -14.226 1.969 7.986 1.00 90.50 81 GLU A N 1
ATOM 603 C CA . GLU A 1 81 ? -15.292 2.887 8.387 1.00 90.50 81 GLU A CA 1
ATOM 604 C C . GLU A 1 81 ? -16.399 2.984 7.335 1.00 90.50 81 GLU A C 1
ATOM 606 O O . GLU A 1 81 ? -17.583 2.982 7.669 1.00 90.50 81 GLU A O 1
ATOM 611 N N . LYS A 1 82 ? -16.033 3.029 6.047 1.00 90.88 82 LYS A N 1
ATOM 612 C CA . LYS A 1 82 ? -17.007 3.036 4.952 1.00 90.88 82 LYS A CA 1
ATOM 613 C C . LYS A 1 82 ? -17.849 1.760 4.942 1.00 90.88 82 LYS A C 1
ATOM 615 O O . LYS A 1 82 ? -19.060 1.853 4.769 1.00 90.88 82 LYS A O 1
ATOM 620 N N . LYS A 1 83 ? -17.234 0.592 5.160 1.00 87.75 83 LYS A N 1
ATOM 621 C CA . LYS A 1 83 ? -17.947 -0.691 5.257 1.00 87.75 83 LYS A CA 1
ATOM 622 C C . LYS A 1 83 ? -18.922 -0.713 6.434 1.00 87.75 83 LYS A C 1
ATOM 624 O O . LYS A 1 83 ? -20.061 -1.121 6.239 1.00 87.75 83 LYS A O 1
ATOM 629 N N . LYS A 1 84 ? -18.512 -0.214 7.606 1.00 87.69 84 LYS A N 1
ATOM 630 C CA . LYS A 1 84 ? -19.386 -0.100 8.788 1.00 87.69 84 LYS A CA 1
ATOM 631 C C . LYS A 1 84 ? -20.609 0.779 8.511 1.00 87.69 84 LYS A C 1
ATOM 633 O O . LYS A 1 84 ? -21.732 0.323 8.686 1.00 87.69 84 LYS A O 1
ATOM 638 N N . ARG A 1 85 ? -20.405 1.978 7.948 1.00 84.62 85 ARG A N 1
ATOM 639 C CA . ARG A 1 85 ? -21.510 2.887 7.576 1.00 84.62 85 ARG A CA 1
ATOM 640 C C . ARG A 1 85 ? -22.479 2.272 6.561 1.00 84.62 85 ARG A C 1
ATOM 642 O O . ARG A 1 85 ? -23.686 2.467 6.658 1.00 84.62 85 ARG A O 1
ATOM 649 N N . SER A 1 86 ? -21.970 1.531 5.575 1.00 77.56 86 SER A N 1
ATOM 650 C CA . SER A 1 86 ? -22.820 0.832 4.602 1.00 77.56 86 SER A CA 1
ATOM 651 C C . SER A 1 86 ? -23.648 -0.296 5.226 1.00 77.56 86 SER A C 1
ATOM 653 O O . SER A 1 86 ? -24.760 -0.538 4.766 1.00 77.56 86 SER A O 1
ATOM 655 N N . GLN A 1 87 ? -23.133 -0.965 6.261 1.00 69.31 87 GLN A N 1
ATOM 656 C CA . GLN A 1 87 ? -23.864 -2.005 6.992 1.00 69.31 87 GLN A CA 1
ATOM 657 C C . GLN A 1 87 ? -24.955 -1.410 7.894 1.00 69.31 87 GLN A C 1
ATOM 659 O O . GLN A 1 87 ? -26.074 -1.912 7.886 1.00 69.31 87 GLN A O 1
ATOM 664 N N . GLU A 1 88 ? -24.674 -0.299 8.580 1.00 60.06 88 GLU A N 1
ATOM 665 C CA . GLU A 1 88 ? -25.650 0.415 9.423 1.00 60.06 88 GLU A CA 1
ATOM 666 C C . GLU A 1 88 ? -26.838 0.966 8.612 1.00 60.06 88 GLU A C 1
ATOM 668 O O . GLU A 1 88 ? -27.978 0.932 9.066 1.00 60.06 88 GLU A O 1
ATOM 673 N N . CYS A 1 89 ? -26.608 1.417 7.373 1.00 56.62 89 CYS A N 1
ATOM 674 C CA . CYS A 1 89 ? -27.678 1.893 6.491 1.00 56.62 89 CYS A CA 1
ATOM 675 C C . CYS A 1 89 ? -28.625 0.765 6.019 1.00 56.62 89 CYS A C 1
ATOM 677 O O . CYS A 1 89 ? -29.808 1.017 5.800 1.00 56.62 89 CYS A O 1
ATOM 679 N N . HIS A 1 90 ? -28.143 -0.481 5.906 1.00 53.34 90 HIS A N 1
ATOM 680 C CA . HIS A 1 90 ? -28.968 -1.627 5.493 1.00 53.34 90 HIS A CA 1
ATOM 681 C C . HIS A 1 90 ? -29.912 -2.123 6.598 1.00 53.34 90 HIS A C 1
ATOM 683 O O . HIS A 1 90 ? -30.956 -2.696 6.303 1.00 53.34 90 HIS A O 1
ATOM 689 N N . THR A 1 91 ? -29.579 -1.886 7.868 1.00 53.81 91 THR A N 1
ATOM 690 C CA . THR A 1 91 ? -30.392 -2.326 9.013 1.00 53.81 91 THR A CA 1
ATOM 691 C C . THR A 1 91 ? -31.519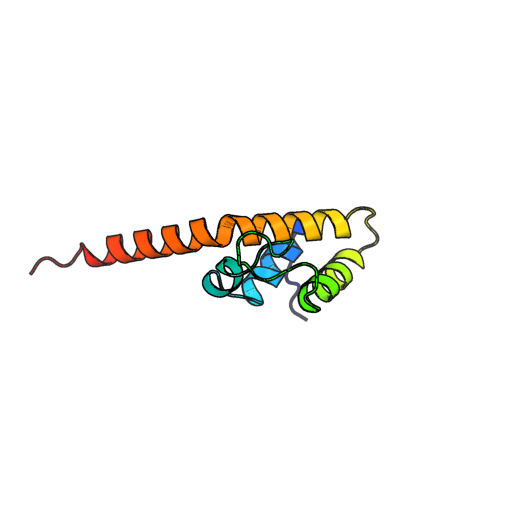 -1.357 9.384 1.00 53.81 91 THR A C 1
ATOM 693 O O . THR A 1 91 ? -32.326 -1.675 10.249 1.00 53.81 91 THR A O 1
ATOM 696 N N . CYS A 1 92 ? -31.627 -0.202 8.716 1.00 53.66 92 CYS A N 1
ATOM 697 C CA . CYS A 1 92 ? -32.685 0.788 8.958 1.00 53.66 92 CYS A CA 1
ATOM 698 C C . CYS A 1 92 ? -33.943 0.603 8.078 1.00 53.66 92 CYS A C 1
ATOM 700 O O . CYS A 1 92 ? -34.819 1.460 8.099 1.00 53.66 92 CYS A O 1
ATOM 702 N N . SER A 1 93 ? -34.046 -0.477 7.289 1.00 50.00 93 SER A N 1
ATOM 703 C CA . SER A 1 93 ? -35.202 -0.762 6.410 1.00 50.00 93 SER A CA 1
ATOM 704 C C . SER A 1 93 ? -35.988 -2.014 6.821 1.00 50.00 93 SER A C 1
ATOM 706 O O . SER A 1 93 ? -36.307 -2.850 5.981 1.00 50.00 93 SER A O 1
ATOM 708 N N . ALA A 1 94 ? -36.319 -2.141 8.105 1.00 53.38 94 ALA A N 1
ATOM 709 C CA . ALA A 1 94 ? -37.380 -3.043 8.551 1.00 53.38 94 ALA A CA 1
ATOM 710 C C . ALA A 1 94 ? -38.416 -2.247 9.363 1.00 53.38 94 ALA A C 1
ATOM 712 O O . ALA A 1 94 ? -38.216 -2.055 10.563 1.00 53.38 94 ALA A O 1
ATOM 713 N N . PRO A 1 95 ? -39.480 -1.718 8.731 1.00 57.69 95 PRO A N 1
ATOM 714 C CA . PRO A 1 95 ? -40.725 -1.463 9.436 1.00 57.69 95 PRO A CA 1
ATOM 715 C C . PRO A 1 95 ? -41.463 -2.792 9.688 1.00 57.69 95 PRO A C 1
ATOM 717 O O . PRO A 1 95 ? -41.292 -3.748 8.930 1.00 57.69 95 PRO A O 1
ATOM 720 N N . GLU A 1 96 ? -42.204 -2.798 10.796 1.00 48.09 96 GLU A N 1
ATOM 721 C CA . GLU A 1 96 ? -42.930 -3.896 11.463 1.00 48.09 96 GLU A CA 1
ATOM 722 C C . GLU A 1 96 ? -43.762 -4.829 10.569 1.00 48.09 96 GLU A C 1
ATOM 724 O O . GLU A 1 9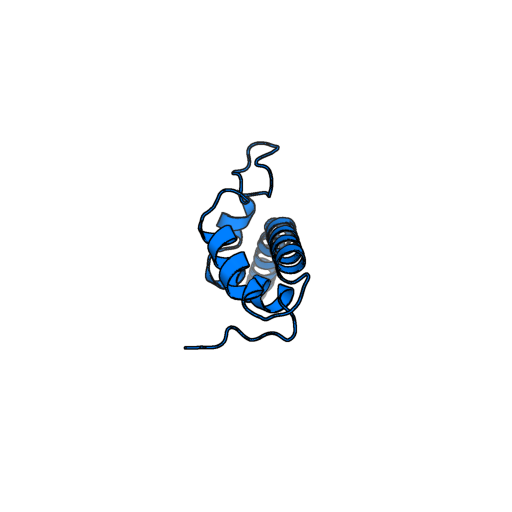6 ? -44.382 -4.352 9.590 1.00 48.09 96 GLU A O 1
#

Secondary structure (DSSP, 8-state):
------SSHHHHHHHHHHHHS-HHHHHTEESS--TTPEESTT-HHHHHHHHHHH-SS-TTHHHHHHHHHHHHHHTHHHHHHHHHHHHHHHTT----

Foldseek 3Di:
DDQCDDPALLSSLLSLVVVVDALVLLQQAACCCPPPGHHDVPDVSLVVSLVVQVVPPDDCSSVSSVVSSRVSSVCSVVVVVVVVVVVVVVVVPDDD

pLDDT: mean 79.71, std 13.89, range [40.97, 93.38]

Sequence (96 aa):
MAHLGGSSAGDRARRIISHLMTDEVAGAFNWTGIHGKKTLKTLECVSLMCSVTGNDAMTGAVADTEKAIRTWVRHAQERIEKKKRSQECHTCSAPE

Solvent-accessible surface area (backbone atoms only — not comparable to full-atom values): 5454 Å² total; per-residue (Å²): 131,87,74,73,62,59,98,43,38,31,47,26,34,46,52,54,49,61,75,72,46,54,48,73,60,33,53,48,37,38,68,81,30,68,94,89,25,44,54,41,74,80,37,67,66,52,55,49,49,35,53,67,42,37,69,51,96,52,90,60,26,41,64,42,20,53,50,30,45,50,52,54,35,68,47,14,53,62,51,50,52,51,52,52,55,57,53,59,63,65,72,73,76,73,82,134

Nearest PDB structures (foldseek):
  8yzt-assembly1_B  TM=7.410E-01  e=9.388E-02  Homo sapiens
  7yug-assembly1_A  TM=7.497E-01  e=1.245E-01  Homo sapiens
  8yzt-assembly1_C  TM=7.423E-01  e=1.394E-01  Homo sapiens
  8hdu-assembly1_A  TM=4.411E-01  e=7.683E+00  synthetic construct

Mean predicted aligned error: 8.33 Å

Radius of gyration: 16.28 Å; Cα contacts (8 Å, |Δi|>4): 91; chains: 1; bounding box: 55×24×36 Å